Protein AF-A0A354J6G3-F1 (afdb_monomer_lite)

Radius of gyration: 13.67 Å; chains: 1; bounding box: 31×33×38 Å

Structure (mmCIF, N/CA/C/O backbone):
data_AF-A0A354J6G3-F1
#
_entry.id   AF-A0A354J6G3-F1
#
loop_
_atom_site.group_PDB
_atom_site.id
_atom_site.type_symbol
_atom_site.label_atom_id
_atom_site.label_alt_id
_atom_site.label_comp_id
_atom_site.label_asym_id
_atom_site.label_entity_id
_atom_site.label_seq_id
_atom_site.pdbx_PDB_ins_code
_atom_site.Cartn_x
_atom_site.Cartn_y
_atom_site.Cartn_z
_atom_site.occupancy
_atom_site.B_iso_or_equiv
_atom_site.auth_seq_id
_atom_site.auth_comp_id
_atom_site.auth_asym_id
_atom_site.auth_atom_id
_atom_site.pdbx_PDB_model_num
ATOM 1 N N . MET A 1 1 ? -10.646 15.959 18.561 1.00 87.62 1 MET A N 1
ATOM 2 C CA . MET A 1 1 ? -9.963 14.673 18.376 1.00 87.62 1 MET A CA 1
ATOM 3 C C . MET A 1 1 ? -10.304 13.763 19.534 1.00 87.62 1 MET A C 1
ATOM 5 O O . MET A 1 1 ? -9.691 13.855 20.592 1.00 87.62 1 MET A O 1
ATOM 9 N N . THR A 1 2 ? -11.335 12.950 19.336 1.00 98.25 2 THR A N 1
ATOM 10 C CA . THR A 1 2 ? -11.644 11.780 20.162 1.00 98.25 2 THR A CA 1
ATOM 11 C C . THR A 1 2 ? -10.681 10.635 19.830 1.00 98.25 2 THR A C 1
ATOM 13 O O . THR A 1 2 ? -9.852 10.751 18.924 1.00 98.25 2 THR A O 1
ATOM 16 N N . VAL A 1 3 ? -10.768 9.525 20.568 1.00 98.19 3 VAL A N 1
ATOM 17 C CA . VAL A 1 3 ? -9.972 8.321 20.279 1.00 98.19 3 VAL A CA 1
ATOM 18 C C . VAL A 1 3 ? -10.348 7.747 18.914 1.00 98.19 3 VAL A C 1
ATOM 20 O O . VAL A 1 3 ? -9.471 7.363 18.151 1.00 98.19 3 VAL A O 1
ATOM 23 N N . GLU A 1 4 ? -11.634 7.747 18.576 1.00 97.88 4 GLU A N 1
ATOM 24 C CA . GLU A 1 4 ? -12.145 7.276 17.288 1.00 97.88 4 GLU A CA 1
ATOM 25 C C . GLU A 1 4 ? -11.602 8.136 16.142 1.00 97.88 4 GLU A C 1
ATOM 27 O O . GLU A 1 4 ? -11.041 7.601 15.191 1.00 97.88 4 GLU A O 1
ATOM 32 N N . GLU A 1 5 ? -11.663 9.467 16.278 1.00 98.00 5 GLU A N 1
ATOM 33 C CA . GLU A 1 5 ? -11.106 10.395 15.284 1.00 98.00 5 GLU A CA 1
ATOM 34 C C . GLU A 1 5 ? -9.588 10.199 15.101 1.00 98.00 5 GLU A C 1
ATOM 36 O O . GLU A 1 5 ? -9.077 10.310 13.985 1.00 98.00 5 GLU A O 1
ATOM 41 N N . LEU A 1 6 ? -8.860 9.893 16.182 1.00 98.38 6 LEU A N 1
ATOM 42 C CA . LEU A 1 6 ? -7.426 9.597 16.128 1.00 98.38 6 LEU A CA 1
ATOM 43 C C . LEU A 1 6 ? -7.140 8.269 15.413 1.00 98.38 6 LEU A C 1
ATOM 45 O O . LEU A 1 6 ? -6.215 8.204 14.607 1.00 98.38 6 LEU A O 1
ATOM 49 N N . LEU A 1 7 ? -7.920 7.221 15.686 1.00 98.06 7 LEU A N 1
ATOM 50 C CA . LEU A 1 7 ? -7.759 5.911 15.049 1.00 98.06 7 LEU A CA 1
ATOM 51 C C . LEU A 1 7 ? -8.098 5.956 13.553 1.00 98.06 7 LEU A C 1
ATOM 53 O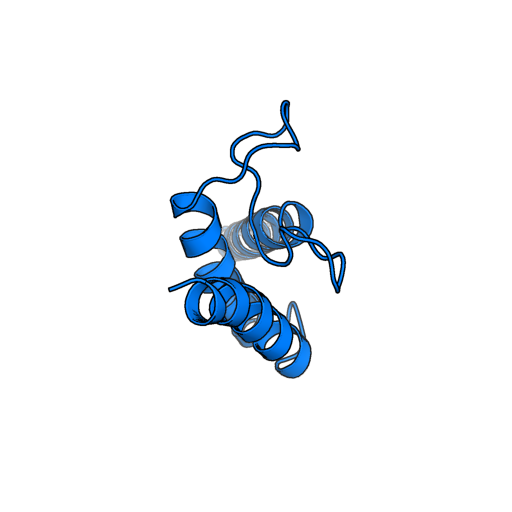 O . LEU A 1 7 ? -7.388 5.349 12.751 1.00 98.06 7 LEU A O 1
ATOM 57 N N . ASP A 1 8 ? -9.125 6.713 13.163 1.00 97.56 8 ASP A N 1
ATOM 58 C CA . ASP A 1 8 ? -9.462 6.934 11.754 1.00 97.56 8 ASP A CA 1
ATOM 59 C C . ASP A 1 8 ? -8.351 7.696 11.022 1.00 97.56 8 ASP A C 1
ATOM 61 O O . ASP A 1 8 ? -7.985 7.349 9.892 1.00 97.56 8 ASP A O 1
ATOM 65 N N . LEU A 1 9 ? -7.771 8.710 11.676 1.00 98.19 9 LEU A N 1
ATOM 66 C CA . LEU A 1 9 ? -6.626 9.441 11.144 1.00 98.19 9 LEU A CA 1
ATOM 67 C C . LEU A 1 9 ? -5.400 8.530 10.990 1.00 98.19 9 LEU A C 1
ATOM 69 O O . LEU A 1 9 ? -4.756 8.567 9.942 1.00 98.19 9 LEU A O 1
ATOM 73 N N . GLU A 1 10 ? -5.099 7.701 11.991 1.00 98.19 10 GLU A N 1
ATOM 74 C CA . GLU A 1 10 ? -3.987 6.746 11.945 1.00 98.19 10 GLU A CA 1
ATOM 75 C C . GLU A 1 10 ? -4.171 5.748 10.797 1.00 98.19 10 GLU A C 1
ATOM 77 O O . GLU A 1 10 ? -3.285 5.599 9.958 1.00 98.19 10 GLU A O 1
ATOM 82 N N . MET A 1 11 ? -5.355 5.140 10.671 1.00 97.94 11 MET A N 1
ATOM 83 C CA . MET A 1 11 ? -5.677 4.235 9.564 1.00 97.94 11 MET A CA 1
ATOM 84 C C . MET A 1 11 ? -5.504 4.920 8.205 1.00 97.94 11 MET A C 1
ATOM 86 O O . MET A 1 11 ? -4.912 4.339 7.289 1.00 97.94 11 MET A O 1
ATOM 90 N N . ARG A 1 12 ? -5.991 6.161 8.065 1.00 98.25 12 ARG A N 1
ATOM 91 C CA . ARG A 1 12 ? -5.818 6.937 6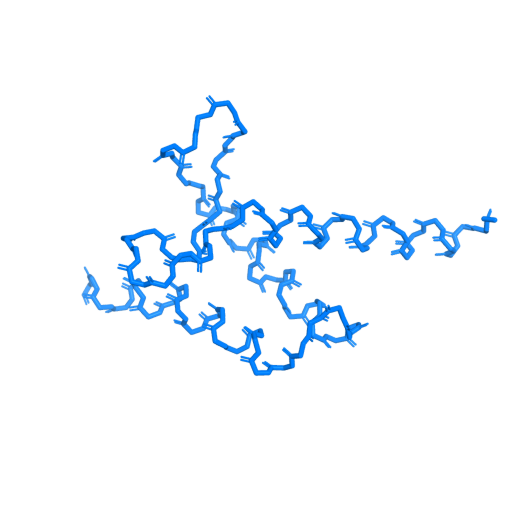.835 1.00 98.25 12 ARG A CA 1
ATOM 92 C C . ARG A 1 12 ? -4.339 7.174 6.533 1.00 98.25 12 ARG A C 1
ATOM 94 O O . ARG A 1 12 ? -3.932 7.002 5.389 1.00 98.25 12 ARG A O 1
ATOM 101 N N . LYS A 1 13 ? -3.526 7.515 7.533 1.00 98.44 13 LYS A N 1
ATOM 102 C CA . LYS A 1 13 ? -2.089 7.765 7.351 1.00 98.44 13 LYS A CA 1
ATOM 103 C C . LYS A 1 13 ? -1.283 6.500 7.079 1.00 98.44 13 LYS A C 1
ATOM 105 O O . LYS A 1 13 ? -0.394 6.537 6.230 1.00 98.44 13 LYS A O 1
ATOM 110 N N . CYS A 1 14 ? -1.622 5.373 7.700 1.00 97.81 14 CYS A N 1
ATOM 111 C CA . CYS A 1 14 ? -1.048 4.077 7.345 1.00 97.81 14 CYS A CA 1
ATOM 112 C C . CYS A 1 14 ? -1.375 3.700 5.894 1.00 97.81 14 CYS A C 1
ATOM 114 O O . CYS A 1 14 ? -0.502 3.214 5.172 1.00 97.81 14 CYS A O 1
ATOM 116 N N . PHE A 1 15 ? -2.616 3.942 5.453 1.00 98.25 15 PHE A N 1
ATOM 117 C CA . PHE A 1 15 ? -2.997 3.750 4.057 1.00 98.25 15 PHE A CA 1
ATOM 118 C C . PHE A 1 15 ? -2.187 4.657 3.127 1.00 98.25 15 PHE A C 1
ATOM 120 O O . PHE A 1 15 ? -1.566 4.137 2.203 1.00 98.25 15 PHE A O 1
ATOM 127 N N . ASP A 1 16 ? -2.156 5.970 3.387 1.00 98.06 16 ASP A N 1
ATOM 128 C CA . ASP A 1 16 ? -1.416 6.944 2.575 1.00 98.06 16 ASP A CA 1
ATOM 129 C C . ASP A 1 16 ? 0.056 6.509 2.444 1.00 98.06 16 ASP A C 1
ATOM 131 O O . ASP A 1 16 ? 0.577 6.436 1.336 1.00 98.06 16 ASP A O 1
ATOM 135 N N . PHE A 1 17 ? 0.699 6.096 3.544 1.00 96.19 17 PHE A N 1
ATOM 136 C CA . PHE A 1 17 ? 2.077 5.600 3.527 1.00 96.19 17 PHE A CA 1
ATOM 137 C C . PHE A 1 17 ? 2.258 4.397 2.594 1.00 96.19 17 PHE A C 1
ATOM 139 O O . PHE A 1 17 ? 3.113 4.420 1.707 1.00 96.19 17 PHE A O 1
ATOM 146 N N . LEU A 1 18 ? 1.462 3.338 2.767 1.00 96.06 18 LEU A N 1
ATOM 147 C CA . LEU A 1 18 ? 1.569 2.129 1.942 1.00 96.06 18 LEU A CA 1
ATOM 148 C C . LEU A 1 18 ? 1.234 2.409 0.474 1.00 96.06 18 LEU A C 1
ATOM 150 O O . LEU A 1 18 ? 1.839 1.825 -0.430 1.00 96.06 18 LEU A O 1
ATOM 154 N N . TRP A 1 19 ? 0.273 3.300 0.238 1.00 96.38 19 TRP A N 1
ATOM 155 C CA . TRP A 1 19 ? -0.140 3.711 -1.089 1.00 96.38 19 TRP A CA 1
ATOM 156 C C . TRP A 1 19 ? 0.974 4.496 -1.772 1.00 96.38 19 TRP A C 1
ATOM 158 O O . TRP A 1 19 ? 1.487 4.038 -2.788 1.00 96.38 19 TRP A O 1
ATOM 168 N N . GLU A 1 20 ? 1.401 5.623 -1.208 1.00 94.19 20 GLU A N 1
ATOM 169 C CA . GLU A 1 20 ? 2.374 6.559 -1.785 1.00 94.19 20 GLU A CA 1
ATOM 170 C C . GLU A 1 20 ? 3.773 5.955 -1.946 1.00 94.19 20 GLU A C 1
ATOM 172 O O . GLU A 1 20 ? 4.453 6.240 -2.930 1.00 94.19 20 GLU A O 1
ATOM 177 N N . THR A 1 21 ? 4.198 5.085 -1.025 1.00 92.50 21 THR A N 1
ATOM 178 C CA . THR A 1 21 ? 5.521 4.434 -1.094 1.00 92.50 21 THR A CA 1
ATOM 179 C C . THR A 1 21 ? 5.560 3.207 -2.007 1.00 92.50 21 THR A C 1
ATOM 181 O O . THR A 1 21 ? 6.633 2.655 -2.262 1.00 92.50 21 THR A O 1
ATOM 184 N N . SER A 1 22 ? 4.413 2.777 -2.536 1.00 94.06 22 SER A N 1
ATOM 185 C CA . SER A 1 22 ? 4.358 1.767 -3.592 1.00 94.06 22 SER A CA 1
ATOM 186 C C . SER A 1 22 ? 4.606 2.395 -4.962 1.00 94.06 22 SER A C 1
ATOM 188 O O . SER A 1 22 ? 4.248 3.536 -5.219 1.00 94.06 22 SER A O 1
ATOM 190 N N . ASN A 1 23 ? 5.185 1.650 -5.899 1.00 93.88 23 ASN A N 1
ATOM 191 C CA . ASN A 1 23 ? 5.443 2.156 -7.245 1.00 93.88 23 ASN A CA 1
ATOM 192 C C . ASN A 1 23 ? 4.154 2.217 -8.094 1.00 93.88 23 ASN A C 1
ATOM 194 O O . ASN A 1 23 ? 3.559 1.186 -8.414 1.00 93.88 23 ASN A O 1
ATOM 198 N N . HIS A 1 24 ? 3.766 3.424 -8.519 1.00 92.50 24 HIS A N 1
ATOM 199 C CA . HIS A 1 24 ? 2.575 3.692 -9.346 1.00 92.50 24 HIS A CA 1
ATOM 200 C C . HIS A 1 24 ? 2.862 3.798 -10.851 1.00 92.50 24 HIS A C 1
ATOM 202 O O . HIS A 1 24 ? 1.942 3.979 -11.649 1.00 92.50 24 HIS A O 1
ATOM 208 N N . ILE A 1 25 ? 4.126 3.711 -11.270 1.00 92.12 25 ILE A N 1
ATOM 209 C CA . ILE A 1 25 ? 4.541 3.975 -12.651 1.00 92.12 25 ILE A CA 1
ATOM 210 C C . ILE A 1 25 ? 4.145 2.787 -13.527 1.00 92.12 25 ILE A C 1
ATOM 212 O O . ILE A 1 25 ? 4.834 1.755 -13.553 1.00 92.12 25 ILE A O 1
ATOM 216 N N . LYS A 1 26 ? 3.021 2.925 -14.242 1.00 88.75 26 LYS A N 1
ATOM 217 C CA . LYS A 1 26 ? 2.521 1.915 -15.185 1.00 88.75 26 LYS A CA 1
ATOM 218 C C . LYS A 1 26 ? 3.619 1.554 -16.190 1.00 88.75 26 LYS A C 1
ATOM 220 O O . LYS A 1 26 ? 4.329 2.417 -16.695 1.00 88.75 26 LYS A O 1
ATOM 225 N N . GLY A 1 27 ? 3.787 0.260 -16.450 1.00 86.62 27 GLY A N 1
ATOM 226 C CA . GLY A 1 27 ? 4.825 -0.255 -17.351 1.00 86.62 27 GLY A CA 1
ATOM 227 C C . GLY A 1 27 ? 6.225 -0.391 -16.737 1.00 86.62 27 GLY A C 1
ATOM 228 O O . GLY A 1 27 ? 7.067 -1.070 -17.325 1.00 86.62 27 GLY A O 1
ATOM 229 N N . SER A 1 28 ? 6.484 0.160 -15.545 1.00 90.06 28 SER A N 1
ATOM 230 C CA . SER A 1 28 ? 7.770 -0.039 -14.869 1.00 90.06 28 SER A CA 1
ATOM 231 C C . SER A 1 28 ? 7.981 -1.503 -14.450 1.00 90.06 28 SER A C 1
ATOM 233 O O . SER A 1 28 ? 7.033 -2.269 -14.243 1.00 90.06 28 SER A O 1
ATOM 235 N N . LYS A 1 29 ? 9.251 -1.909 -14.299 1.00 86.12 29 LYS A N 1
ATOM 236 C CA . LYS A 1 29 ? 9.613 -3.269 -13.852 1.00 86.12 29 LYS A CA 1
ATOM 237 C C . LYS A 1 29 ? 9.123 -3.588 -12.437 1.00 86.12 29 LYS A C 1
ATOM 239 O O . LYS A 1 29 ? 8.935 -4.759 -12.130 1.00 86.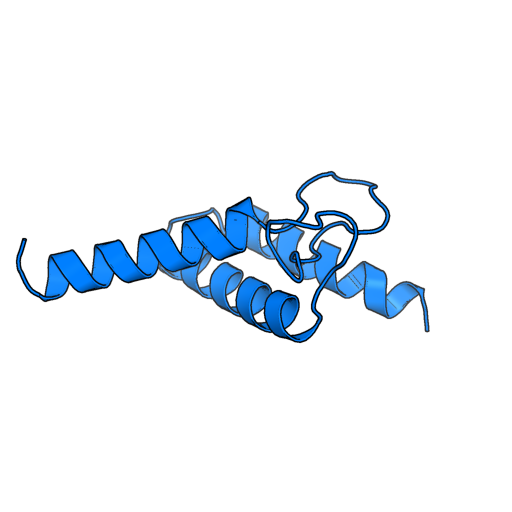12 29 LYS A O 1
ATOM 244 N N . GLY A 1 30 ? 8.940 -2.564 -11.605 1.00 89.50 30 GLY A N 1
ATOM 245 C CA . GLY A 1 30 ? 8.538 -2.690 -10.207 1.00 89.50 30 GLY A CA 1
ATOM 246 C C . GLY A 1 30 ? 7.137 -2.168 -9.917 1.00 89.50 30 GLY A C 1
ATOM 247 O O . GLY A 1 30 ? 6.883 -1.831 -8.768 1.00 89.50 30 GLY A O 1
ATOM 248 N N . TYR A 1 31 ? 6.254 -2.045 -10.917 1.00 92.50 31 TYR A N 1
ATOM 249 C CA . TYR A 1 31 ? 4.885 -1.570 -10.692 1.00 92.50 31 TYR A CA 1
ATOM 250 C C . TYR A 1 31 ? 4.207 -2.361 -9.568 1.00 92.50 31 TYR A C 1
ATOM 252 O O . TYR A 1 31 ? 4.221 -3.593 -9.570 1.00 92.50 31 TYR A O 1
ATOM 260 N N . GLY A 1 32 ? 3.617 -1.640 -8.618 1.00 93.31 32 GLY A N 1
ATOM 261 C CA . GLY A 1 32 ? 2.921 -2.221 -7.480 1.00 93.31 32 GLY A CA 1
ATOM 262 C C . GLY A 1 32 ? 3.826 -2.795 -6.387 1.00 93.31 32 GLY A C 1
ATOM 263 O O . GLY A 1 32 ? 3.298 -3.327 -5.412 1.00 93.31 32 GLY A O 1
ATOM 264 N N . LEU A 1 33 ? 5.157 -2.699 -6.521 1.00 93.75 33 LEU A N 1
ATOM 265 C CA . LEU A 1 33 ? 6.098 -3.067 -5.463 1.00 93.75 33 LEU A CA 1
ATOM 266 C C . LEU A 1 33 ? 6.263 -1.928 -4.451 1.00 93.75 33 LEU A C 1
ATOM 268 O O . LEU A 1 33 ? 6.324 -0.760 -4.836 1.00 93.75 33 LEU A O 1
ATOM 272 N N . ALA A 1 34 ? 6.370 -2.288 -3.174 1.00 93.94 34 ALA A N 1
ATOM 273 C CA . ALA A 1 34 ? 6.599 -1.378 -2.061 1.00 93.94 34 ALA A CA 1
ATOM 274 C C . ALA A 1 34 ? 8.089 -1.332 -1.709 1.00 93.94 34 ALA A C 1
ATOM 276 O O . ALA A 1 34 ? 8.768 -2.366 -1.733 1.00 93.94 34 ALA A O 1
ATOM 277 N N . LEU A 1 35 ? 8.584 -0.140 -1.377 1.00 92.50 35 LEU A N 1
ATOM 278 C CA . LEU A 1 35 ? 9.975 0.067 -0.976 1.00 92.50 35 LEU A CA 1
ATOM 279 C C . LEU A 1 35 ? 10.339 -0.755 0.270 1.00 92.50 35 LEU A C 1
ATOM 281 O O . LEU A 1 35 ? 9.532 -0.925 1.183 1.00 92.50 35 LEU A O 1
ATOM 285 N N . ASP A 1 36 ? 11.579 -1.248 0.315 1.00 92.94 36 ASP A N 1
ATOM 286 C CA . ASP A 1 36 ? 12.144 -1.879 1.518 1.00 92.94 36 ASP A CA 1
ATOM 287 C C . ASP A 1 36 ? 12.411 -0.843 2.617 1.00 92.94 36 ASP A C 1
ATOM 289 O O . ASP A 1 36 ? 12.094 -1.053 3.785 1.00 92.94 36 ASP A O 1
ATOM 293 N N . ARG A 1 37 ? 12.978 0.301 2.226 1.00 89.44 37 ARG A N 1
ATOM 294 C CA . ARG A 1 37 ? 13.343 1.407 3.115 1.00 89.44 37 ARG A CA 1
ATOM 295 C C . ARG A 1 37 ? 13.375 2.725 2.349 1.00 89.44 37 ARG A C 1
ATOM 297 O O . ARG A 1 37 ? 13.722 2.761 1.171 1.00 89.44 37 ARG A O 1
ATOM 304 N N . SER A 1 38 ? 13.075 3.823 3.033 1.00 85.62 38 SER A N 1
ATOM 305 C CA . SER A 1 38 ? 12.964 5.156 2.422 1.00 85.62 38 SER A CA 1
ATOM 306 C C . SER A 1 38 ? 14.285 5.709 1.875 1.00 85.62 38 SER A C 1
ATOM 308 O O . SER A 1 38 ? 14.276 6.484 0.925 1.00 85.62 38 SER A O 1
ATOM 310 N N . ASN A 1 39 ? 15.428 5.301 2.434 1.00 89.00 39 ASN A N 1
ATOM 311 C CA . ASN A 1 39 ? 16.745 5.793 2.018 1.00 89.00 39 ASN A CA 1
ATOM 312 C C . ASN A 1 39 ? 17.349 5.046 0.814 1.00 89.00 39 ASN A C 1
ATOM 314 O O . ASN A 1 39 ? 18.420 5.427 0.346 1.00 89.00 39 ASN A O 1
ATOM 318 N N . ASN A 1 40 ? 16.692 3.995 0.311 1.00 87.19 40 ASN A N 1
ATOM 319 C CA . ASN A 1 40 ? 17.132 3.268 -0.875 1.00 87.19 40 ASN A CA 1
ATOM 320 C C . ASN A 1 40 ? 15.931 2.879 -1.757 1.00 87.19 40 ASN A C 1
ATOM 322 O O . ASN A 1 40 ? 15.413 1.765 -1.639 1.00 87.19 40 ASN A O 1
ATOM 326 N N . PRO A 1 41 ? 15.517 3.755 -2.689 1.00 82.56 41 PRO A N 1
ATOM 327 C CA . PRO A 1 41 ? 14.325 3.542 -3.507 1.00 82.56 41 PRO A CA 1
ATOM 328 C C . PRO A 1 41 ? 14.487 2.447 -4.579 1.00 82.56 41 PRO A C 1
ATOM 330 O O . PRO A 1 41 ? 13.547 2.162 -5.315 1.00 82.56 41 PRO A O 1
ATOM 333 N N . SER A 1 42 ? 15.673 1.838 -4.704 1.00 87.50 42 SER A N 1
ATOM 334 C CA . SER A 1 42 ? 15.935 0.783 -5.694 1.00 87.50 42 SER A CA 1
ATOM 335 C C . SER A 1 42 ? 15.547 -0.625 -5.225 1.00 87.50 42 SER A C 1
ATOM 337 O O . SER A 1 42 ? 15.484 -1.539 -6.048 1.00 87.50 42 SER A O 1
ATOM 339 N N . LEU A 1 43 ? 15.278 -0.810 -3.926 1.00 91.31 43 LEU A N 1
ATOM 340 C CA . LEU A 1 43 ? 14.955 -2.106 -3.329 1.00 91.31 43 LEU A CA 1
ATOM 341 C C . LEU A 1 43 ? 13.498 -2.171 -2.877 1.00 91.31 43 LEU A C 1
ATOM 343 O O . LEU A 1 43 ? 12.972 -1.234 -2.275 1.00 91.31 43 LEU A O 1
ATOM 347 N N . ALA A 1 44 ? 12.874 -3.321 -3.126 1.00 92.69 44 ALA A N 1
ATOM 348 C CA . ALA A 1 44 ? 11.516 -3.625 -2.699 1.00 92.69 44 ALA A CA 1
ATOM 349 C C . ALA A 1 44 ? 11.500 -4.725 -1.632 1.00 92.69 44 ALA A C 1
ATOM 351 O O . ALA A 1 44 ? 12.287 -5.670 -1.703 1.00 92.69 44 ALA A O 1
ATOM 352 N N . SER A 1 45 ? 10.559 -4.629 -0.692 1.00 93.75 45 SER A N 1
ATOM 353 C CA . SER A 1 45 ? 10.307 -5.656 0.326 1.00 93.75 45 SER A CA 1
ATOM 354 C C . SER A 1 45 ? 9.034 -6.431 0.006 1.00 93.75 45 SER A C 1
ATOM 356 O O . SER A 1 45 ? 7.960 -5.853 -0.153 1.00 93.75 45 SER A O 1
ATOM 358 N N . ILE A 1 46 ? 9.135 -7.761 -0.041 1.00 92.75 46 ILE A N 1
ATOM 359 C CA . ILE A 1 46 ? 7.985 -8.633 -0.332 1.00 92.75 46 ILE A CA 1
ATOM 360 C C . ILE A 1 46 ? 6.958 -8.595 0.799 1.00 92.75 46 ILE A C 1
ATOM 362 O O . ILE A 1 46 ? 5.756 -8.587 0.540 1.00 92.75 46 ILE A O 1
ATOM 366 N N . ALA A 1 47 ? 7.419 -8.500 2.047 1.00 94.25 47 ALA A N 1
ATOM 367 C CA . ALA A 1 47 ? 6.534 -8.339 3.194 1.00 94.25 47 ALA A CA 1
ATOM 368 C C . ALA A 1 47 ? 5.765 -7.010 3.114 1.00 94.25 47 ALA A C 1
ATOM 370 O O . ALA A 1 47 ? 4.543 -6.997 3.258 1.00 94.25 47 ALA A O 1
ATOM 371 N N . SER A 1 48 ? 6.454 -5.910 2.784 1.00 94.94 48 SER A N 1
ATOM 372 C CA . SER A 1 48 ? 5.820 -4.598 2.598 1.00 94.94 48 SER A CA 1
ATOM 373 C C . SER A 1 48 ? 4.795 -4.608 1.462 1.00 94.94 48 SER A C 1
ATOM 375 O O . SER A 1 48 ? 3.735 -4.002 1.592 1.00 94.94 48 SER A O 1
ATOM 377 N N . VAL A 1 49 ? 5.057 -5.344 0.374 1.00 95.56 49 VAL A N 1
ATOM 378 C CA . VAL A 1 49 ? 4.083 -5.542 -0.716 1.00 95.56 49 VAL A CA 1
ATOM 379 C C . VAL A 1 49 ? 2.823 -6.249 -0.220 1.00 95.56 49 VAL A C 1
ATOM 381 O O . VAL A 1 49 ? 1.719 -5.839 -0.577 1.00 95.56 49 VAL A O 1
ATOM 384 N N . GLY A 1 50 ? 2.963 -7.272 0.627 1.00 95.69 50 GLY A N 1
ATOM 385 C CA . GLY A 1 50 ? 1.823 -7.937 1.262 1.00 95.69 50 GLY A CA 1
ATOM 386 C C . GLY A 1 50 ? 0.969 -6.968 2.084 1.00 95.69 50 GLY A C 1
ATOM 387 O O . GLY A 1 50 ? -0.251 -6.934 1.927 1.00 95.69 50 GLY A O 1
ATOM 388 N N . PHE A 1 51 ? 1.603 -6.116 2.894 1.00 97.06 51 PHE A N 1
ATOM 389 C CA . PHE A 1 51 ? 0.890 -5.082 3.650 1.00 97.06 51 PHE A CA 1
ATOM 390 C C . PHE A 1 51 ? 0.219 -4.046 2.744 1.00 97.06 51 PHE A C 1
ATOM 392 O O . PHE A 1 51 ? -0.935 -3.696 2.984 1.00 97.06 51 PHE A O 1
ATOM 399 N N . ALA A 1 52 ? 0.878 -3.604 1.671 1.00 96.81 52 ALA A N 1
ATOM 400 C CA . ALA A 1 52 ? 0.299 -2.666 0.710 1.00 96.81 52 ALA A CA 1
ATOM 401 C C . ALA A 1 52 ? -0.915 -3.252 -0.039 1.00 96.81 52 ALA A C 1
ATOM 403 O O . ALA A 1 52 ? -1.899 -2.545 -0.273 1.00 96.81 52 ALA A O 1
ATOM 404 N N . LEU A 1 53 ? -0.898 -4.550 -0.369 1.00 96.56 53 LEU A N 1
ATOM 405 C CA . LEU A 1 53 ? -2.054 -5.248 -0.944 1.00 96.56 53 LEU A CA 1
ATOM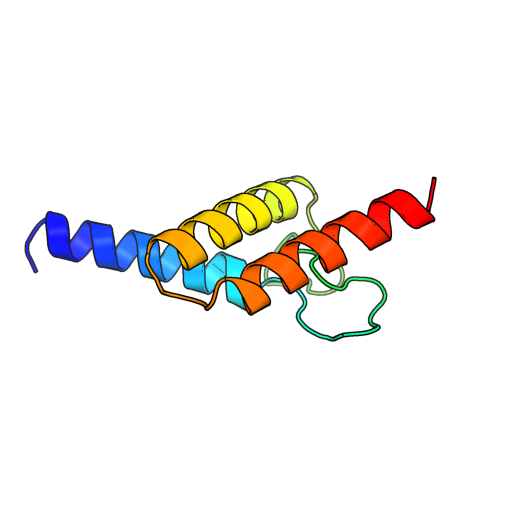 406 C C . LEU A 1 53 ? -3.237 -5.285 0.035 1.00 96.56 53 LEU A C 1
ATOM 408 O O . LEU A 1 53 ? -4.363 -4.986 -0.363 1.00 96.56 53 LEU A O 1
ATOM 412 N N . THR A 1 54 ? -2.989 -5.564 1.317 1.00 97.50 54 THR A N 1
ATOM 413 C CA . THR A 1 54 ? -4.023 -5.481 2.363 1.00 97.50 54 THR A CA 1
ATOM 414 C C . THR A 1 54 ? -4.558 -4.054 2.503 1.00 97.50 54 THR A C 1
ATOM 416 O O . THR A 1 54 ? -5.772 -3.841 2.479 1.00 97.50 54 THR A O 1
ATOM 419 N N . GLY A 1 55 ? -3.662 -3.064 2.567 1.00 97.88 55 GLY A N 1
ATOM 420 C CA . GLY A 1 55 ? -4.010 -1.644 2.624 1.00 97.88 55 GLY A CA 1
ATOM 421 C C . GLY A 1 55 ? -4.862 -1.198 1.435 1.00 97.88 55 GLY A C 1
ATOM 422 O O . GLY A 1 55 ? -5.801 -0.432 1.614 1.00 97.88 55 GLY A O 1
ATOM 423 N N . THR A 1 56 ? -4.621 -1.745 0.241 1.00 97.69 56 THR A N 1
ATOM 424 C CA . THR A 1 56 ? -5.429 -1.465 -0.959 1.00 97.69 56 THR A CA 1
ATOM 425 C C . THR A 1 56 ? -6.898 -1.858 -0.756 1.00 97.69 56 THR A C 1
ATOM 427 O O . THR A 1 56 ? -7.793 -1.081 -1.082 1.00 97.69 56 THR A O 1
ATOM 430 N N . VAL A 1 57 ? -7.171 -3.034 -0.177 1.00 97.75 57 VAL A N 1
ATOM 431 C CA . VAL A 1 57 ? -8.548 -3.490 0.093 1.00 97.75 57 VAL A CA 1
ATOM 432 C C . VAL A 1 57 ? -9.215 -2.631 1.172 1.00 97.75 57 VAL A C 1
ATOM 434 O O . VAL A 1 57 ? -10.379 -2.258 1.024 1.00 97.75 57 VAL A O 1
ATOM 437 N N . ILE A 1 58 ? -8.472 -2.273 2.224 1.00 98.12 58 ILE A N 1
ATOM 438 C CA . ILE A 1 58 ? -8.947 -1.370 3.286 1.00 98.12 58 ILE A CA 1
ATOM 439 C C . ILE A 1 58 ? -9.286 0.007 2.700 1.00 98.12 58 ILE A C 1
ATOM 441 O O . ILE A 1 58 ? -10.376 0.522 2.938 1.00 98.12 58 ILE A O 1
ATOM 445 N N . GLY A 1 59 ? -8.409 0.570 1.866 1.00 98.38 59 GLY A N 1
ATOM 446 C CA . GLY A 1 59 ? -8.625 1.859 1.213 1.00 98.38 59 GLY A CA 1
ATOM 447 C C . GLY A 1 59 ? -9.875 1.879 0.337 1.00 98.38 59 GLY A C 1
ATOM 448 O O . GLY A 1 59 ? -10.634 2.842 0.382 1.00 98.38 59 GLY A O 1
ATOM 449 N N . VAL A 1 60 ? -10.156 0.793 -0.389 1.00 98.62 60 VAL A N 1
ATOM 450 C CA . VAL A 1 60 ? -11.421 0.648 -1.128 1.00 98.62 60 VAL A CA 1
ATOM 451 C C . VAL A 1 60 ? -12.618 0.588 -0.175 1.00 98.62 60 VAL A C 1
ATOM 453 O O . VAL A 1 60 ? -13.619 1.264 -0.402 1.00 98.62 60 VAL A O 1
ATOM 456 N N . LYS A 1 61 ? -12.531 -0.197 0.907 1.00 98.38 61 LYS A N 1
ATOM 457 C CA . LYS A 1 61 ? -13.630 -0.374 1.872 1.00 98.38 61 LYS A CA 1
ATOM 458 C C . LYS A 1 61 ? -14.004 0.927 2.589 1.00 98.38 61 LYS A C 1
ATOM 460 O O . LYS A 1 61 ? -15.188 1.150 2.828 1.00 98.38 61 LYS A O 1
ATOM 465 N N . HIS A 1 62 ? -13.014 1.762 2.902 1.00 97.81 62 HIS A N 1
ATOM 466 C CA . HIS A 1 62 ? -13.187 3.058 3.565 1.00 97.81 62 HIS A CA 1
ATOM 467 C C . HIS A 1 62 ? -13.329 4.238 2.587 1.00 97.81 62 HIS A C 1
ATOM 469 O O . HIS A 1 62 ? -13.440 5.382 3.019 1.00 97.81 62 HIS A O 1
ATOM 475 N N . GLY A 1 63 ? -13.348 3.985 1.272 1.00 98.12 63 GLY A N 1
ATOM 476 C CA . GLY A 1 63 ? -13.549 5.021 0.256 1.00 98.12 63 GLY A CA 1
ATOM 477 C C . GLY A 1 63 ? -12.364 5.974 0.065 1.00 98.12 63 GLY A C 1
ATOM 478 O O . GLY A 1 63 ? -12.542 7.065 -0.468 1.00 98.12 63 GLY A O 1
ATOM 479 N N . PHE A 1 64 ? -11.156 5.586 0.482 1.00 98.38 64 PHE A N 1
ATOM 480 C CA . PHE A 1 64 ? -9.932 6.361 0.245 1.00 98.38 64 PHE A CA 1
ATOM 481 C C . PHE A 1 64 ? -9.515 6.336 -1.228 1.00 98.38 64 PHE A C 1
ATOM 483 O O . PHE A 1 64 ? -8.951 7.311 -1.717 1.00 98.38 64 PHE A O 1
ATOM 490 N N . ILE A 1 65 ? -9.823 5.238 -1.923 1.00 98.31 65 ILE A N 1
ATOM 491 C CA . ILE A 1 65 ? -9.648 5.068 -3.369 1.00 98.31 65 ILE A CA 1
ATOM 492 C C . ILE A 1 65 ? -10.868 4.356 -3.979 1.00 98.31 65 ILE A C 1
ATOM 494 O O . ILE A 1 65 ? -11.526 3.566 -3.293 1.00 98.31 65 ILE A O 1
ATOM 498 N N . PRO A 1 66 ? -11.180 4.570 -5.270 1.00 98.44 66 PRO A N 1
ATOM 499 C CA . PRO A 1 66 ? -12.226 3.828 -5.966 1.00 98.44 66 PRO A CA 1
ATOM 500 C C . PRO A 1 66 ? -11.886 2.339 -6.125 1.00 98.44 66 PRO A C 1
ATOM 502 O O . PRO A 1 66 ? -10.729 1.959 -6.307 1.00 98.44 66 PRO A O 1
ATOM 505 N N . TYR A 1 67 ? -12.915 1.487 -6.186 1.00 98.44 67 TYR A N 1
ATOM 506 C CA . TYR A 1 67 ? -12.752 0.044 -6.423 1.00 98.44 67 TYR A CA 1
ATOM 507 C C . TYR A 1 67 ? -11.912 -0.271 -7.671 1.00 98.44 67 TYR A C 1
ATOM 509 O O . TYR A 1 67 ? -11.055 -1.151 -7.631 1.00 98.44 67 TYR A O 1
ATOM 517 N N . GLY A 1 68 ? -12.137 0.452 -8.776 1.00 98.00 68 GLY A N 1
ATOM 518 C CA . GLY A 1 68 ? -11.404 0.236 -10.027 1.00 98.00 68 GLY A CA 1
ATOM 519 C C . GLY A 1 68 ? -9.898 0.467 -9.885 1.00 98.00 68 GLY A C 1
ATOM 520 O O . GLY A 1 68 ? -9.109 -0.314 -10.412 1.00 98.00 68 GLY A O 1
ATOM 521 N N . GLU A 1 69 ? -9.504 1.481 -9.114 1.00 96.50 69 GLU A N 1
ATOM 522 C CA . GLU A 1 69 ? -8.100 1.799 -8.845 1.00 96.50 69 GLU A CA 1
ATOM 523 C C . GLU A 1 69 ? -7.452 0.740 -7.944 1.00 96.50 69 GLU A C 1
ATOM 525 O O . GLU A 1 69 ? -6.350 0.264 -8.230 1.00 96.50 69 GLU A O 1
ATOM 530 N N . GLY A 1 70 ? -8.171 0.284 -6.913 1.00 97.12 70 GLY A N 1
ATOM 531 C CA . GLY A 1 70 ? -7.720 -0.822 -6.069 1.00 97.12 70 GLY A CA 1
ATOM 532 C C . GLY A 1 70 ? -7.584 -2.145 -6.833 1.00 97.12 70 GLY A C 1
ATOM 533 O O . GLY A 1 70 ? -6.605 -2.873 -6.655 1.00 97.12 70 GLY A O 1
ATOM 534 N N . LEU A 1 71 ? -8.523 -2.447 -7.737 1.00 96.06 71 LEU A N 1
ATOM 535 C CA . LEU A 1 71 ? -8.475 -3.639 -8.586 1.00 96.06 71 LEU A CA 1
ATOM 536 C C . LEU A 1 71 ? -7.306 -3.585 -9.573 1.00 96.06 71 LEU A C 1
ATOM 538 O O . LEU A 1 71 ? -6.610 -4.588 -9.746 1.00 96.06 71 LEU A O 1
ATOM 542 N N . GLU A 1 72 ? -7.088 -2.435 -10.219 1.00 94.06 72 GLU A N 1
ATOM 543 C CA . GLU A 1 72 ? -5.945 -2.232 -11.111 1.00 94.06 72 GLU A CA 1
ATOM 544 C C . GLU A 1 72 ? -4.631 -2.425 -10.348 1.00 94.06 72 GLU A C 1
ATOM 546 O O . GLU A 1 72 ? -3.763 -3.169 -10.813 1.00 94.06 72 GLU A O 1
ATOM 551 N N . ARG A 1 73 ? -4.513 -1.837 -9.148 1.00 93.75 73 ARG A N 1
ATOM 552 C CA . ARG A 1 73 ? -3.339 -2.005 -8.285 1.00 93.75 73 ARG A CA 1
ATOM 553 C C . ARG A 1 73 ? -3.080 -3.471 -7.978 1.00 93.75 73 ARG A C 1
ATOM 555 O O . ARG A 1 73 ? -1.996 -3.965 -8.277 1.00 93.75 73 ARG A O 1
ATOM 562 N N . ALA A 1 74 ? -4.066 -4.172 -7.424 1.00 94.75 74 ALA A N 1
ATOM 563 C CA . ALA A 1 74 ? -3.905 -5.563 -7.015 1.00 94.75 74 ALA A CA 1
ATOM 564 C C . ALA A 1 74 ? -3.525 -6.464 -8.201 1.00 94.75 74 ALA A C 1
ATOM 566 O O . ALA A 1 74 ? -2.582 -7.254 -8.109 1.00 94.75 74 ALA A O 1
ATOM 567 N N . LYS A 1 75 ? -4.205 -6.305 -9.346 1.00 93.31 75 LYS A N 1
ATOM 568 C CA . LYS A 1 75 ? -3.892 -7.051 -10.571 1.00 93.31 75 LYS A CA 1
ATOM 569 C C . LYS A 1 75 ? -2.498 -6.734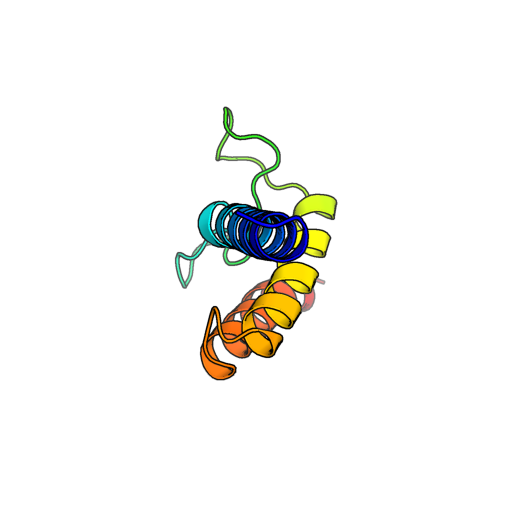 -11.088 1.00 93.31 75 LYS A C 1
ATOM 571 O O . LYS A 1 75 ? -1.756 -7.655 -11.401 1.00 93.31 75 LYS A O 1
ATOM 576 N N . GLY A 1 76 ? -2.123 -5.462 -11.184 1.00 91.75 76 GLY A N 1
ATOM 577 C CA . GLY A 1 76 ? -0.819 -5.082 -11.717 1.00 91.75 76 GLY A CA 1
ATOM 578 C C . GLY A 1 76 ? 0.336 -5.532 -10.821 1.00 91.75 76 GLY A C 1
ATOM 579 O O . GLY A 1 76 ? 1.349 -5.989 -11.351 1.00 91.75 76 GLY A O 1
ATOM 580 N N . THR A 1 77 ? 0.157 -5.500 -9.494 1.00 92.50 77 THR A N 1
ATOM 581 C CA . THR A 1 77 ? 1.110 -6.094 -8.550 1.00 92.50 77 THR A CA 1
ATOM 582 C C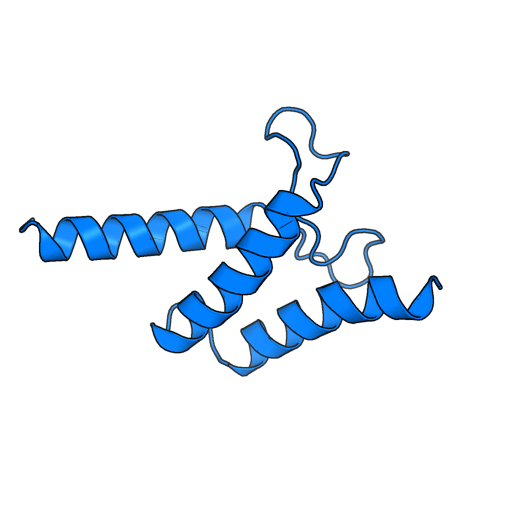 . THR A 1 77 ? 1.234 -7.598 -8.805 1.00 92.50 77 THR A C 1
ATOM 584 O O . THR A 1 77 ? 2.340 -8.061 -9.054 1.00 92.50 77 THR A O 1
ATOM 587 N N . LEU A 1 78 ? 0.128 -8.360 -8.820 1.00 88.19 78 LEU A N 1
ATOM 588 C CA . LEU A 1 78 ? 0.125 -9.834 -8.923 1.00 88.19 78 LEU A CA 1
ATOM 589 C C . LEU A 1 78 ? 0.484 -10.389 -10.314 1.00 88.19 78 LEU A C 1
ATOM 591 O O . LEU A 1 78 ? 1.234 -11.359 -10.414 1.00 88.19 78 LEU A O 1
ATOM 595 N N . CYS A 1 79 ? 0.003 -9.785 -11.403 1.00 74.12 79 CYS A N 1
ATOM 596 C CA . CYS A 1 79 ? 0.271 -10.248 -12.769 1.00 74.12 79 CYS A CA 1
ATOM 597 C C . CYS A 1 79 ? 1.764 -10.210 -13.112 1.00 74.12 79 CYS A C 1
ATOM 599 O O . CYS A 1 79 ? 2.222 -11.001 -13.937 1.00 74.12 79 CYS A O 1
ATOM 601 N N . LYS A 1 80 ? 2.544 -9.318 -12.491 1.00 63.62 80 LYS A N 1
ATOM 602 C CA . LYS A 1 80 ? 4.001 -9.309 -12.665 1.00 63.62 80 LYS A CA 1
ATOM 603 C C . LYS A 1 80 ? 4.686 -10.506 -12.005 1.00 63.62 80 LYS A C 1
ATOM 605 O O . LYS A 1 80 ? 5.713 -10.935 -12.521 1.00 63.62 80 LYS A O 1
ATOM 610 N N . TRP A 1 81 ? 4.115 -11.066 -10.939 1.00 61.16 81 TRP A N 1
ATOM 611 C CA . TRP A 1 81 ? 4.606 -12.303 -10.325 1.00 61.16 81 TRP A CA 1
ATOM 612 C C . TRP A 1 81 ? 4.281 -13.515 -11.192 1.00 61.16 81 TRP A C 1
ATOM 614 O O . TRP A 1 81 ? 5.153 -14.334 -11.446 1.00 61.16 81 TRP A O 1
ATOM 624 N N . TYR A 1 82 ? 3.050 -13.590 -11.700 1.00 56.44 82 TYR A N 1
ATOM 625 C CA . TYR A 1 82 ? 2.569 -14.773 -12.415 1.00 56.44 82 TYR A CA 1
ATOM 626 C C . TYR A 1 82 ? 3.170 -14.947 -13.819 1.00 56.44 82 TYR A C 1
ATOM 628 O O . TYR A 1 82 ? 3.294 -16.062 -14.292 1.00 56.44 82 TYR A O 1
ATOM 636 N N . ASN A 1 83 ? 3.577 -13.862 -14.487 1.00 56.59 83 ASN A N 1
ATOM 637 C CA . ASN A 1 83 ? 4.201 -13.932 -15.820 1.00 56.59 83 ASN A CA 1
ATOM 638 C C . ASN A 1 83 ? 5.730 -14.133 -15.777 1.00 56.59 83 ASN A C 1
ATOM 640 O O . ASN A 1 83 ? 6.408 -13.934 -16.786 1.00 56.59 83 ASN A O 1
ATOM 644 N N . LYS A 1 84 ? 6.293 -14.439 -14.602 1.00 49.84 84 LYS A N 1
ATOM 645 C CA . LYS A 1 84 ? 7.737 -14.626 -14.395 1.00 49.84 84 LYS A CA 1
ATOM 646 C C . LYS A 1 84 ? 8.112 -16.007 -13.841 1.00 49.84 84 LYS A C 1
ATOM 648 O O . LYS A 1 84 ? 9.306 -16.242 -13.659 1.00 49.84 84 LYS A O 1
ATOM 653 N N . PHE A 1 85 ? 7.127 -16.874 -13.605 1.00 43.25 85 PHE A N 1
ATOM 654 C CA . PHE A 1 85 ? 7.288 -18.280 -13.238 1.00 43.25 85 PHE A CA 1
ATOM 655 C C . PHE A 1 85 ? 6.565 -19.157 -14.253 1.00 43.25 85 PHE A C 1
ATOM 657 O O . PHE A 1 85 ? 5.445 -18.766 -14.649 1.00 43.25 85 PHE A O 1
#

Sequence (85 aa):
MTVEELLDLEMRKCFDFLWETSNHIKGSKGYGLALDRSNNPSLASIASVGFALTGTVIGVKHGFIPYGEGLERAKGTLCKWYNKF

Foldseek 3Di:
DDPVVVVVVVLLVLLCQLVVQQACDPPDLRHLFGAPDPVDSVDGDPVSSVVSLVSLVVCCVVVVDPPVVSVCSNCVNVVSVVVVD

Secondary structure (DSSP, 8-state):
--HHHHHHHHHHHHHHHHHHTB---TT-TTTTPBBS-TT-TT-B-HHHHHHHHHHHHHHHHTTSS-HHHHHHHHHHHHHHHHTT-

pLDDT: mean 91.58, std 11.08, range [43.25, 98.62]